Protein AF-A0A7C6N9C7-F1 (afdb_monomer_lite)

Structure (mmCIF, N/CA/C/O backbone):
data_AF-A0A7C6N9C7-F1
#
_entry.id   AF-A0A7C6N9C7-F1
#
loop_
_atom_site.group_PDB
_atom_site.id
_atom_site.type_symbol
_atom_site.label_atom_id
_atom_site.label_alt_id
_atom_site.label_comp_id
_atom_site.label_asym_id
_atom_site.label_entity_id
_atom_site.label_seq_id
_atom_site.pdbx_PDB_ins_code
_atom_site.Cartn_x
_atom_site.Cartn_y
_atom_site.Cartn_z
_atom_site.occupancy
_atom_site.B_iso_or_equiv
_atom_site.auth_seq_id
_atom_site.auth_comp_id
_atom_site.auth_asym_id
_atom_site.auth_atom_id
_atom_site.pdbx_PDB_model_num
ATOM 1 N N . MET A 1 1 ? 5.146 28.028 8.569 1.00 68.56 1 MET A N 1
ATOM 2 C CA . MET A 1 1 ? 5.978 26.857 8.922 1.00 68.56 1 MET A CA 1
ATOM 3 C C . MET A 1 1 ? 5.126 25.595 9.068 1.00 68.56 1 MET A C 1
ATOM 5 O O . MET A 1 1 ? 5.448 24.620 8.411 1.00 68.56 1 MET A O 1
ATOM 9 N N . GLU A 1 2 ? 4.007 25.626 9.803 1.00 89.88 2 GLU A N 1
ATOM 10 C CA . GLU A 1 2 ? 3.126 24.453 10.021 1.00 89.88 2 GLU A CA 1
ATOM 11 C C . GLU A 1 2 ? 2.574 23.781 8.747 1.00 89.88 2 GLU A C 1
ATOM 13 O O . GLU A 1 2 ? 2.667 22.568 8.602 1.00 89.88 2 GLU A O 1
ATOM 18 N N . LEU A 1 3 ? 2.063 24.544 7.770 1.00 94.50 3 LEU A N 1
ATOM 19 C CA . LEU A 1 3 ? 1.509 23.965 6.530 1.00 94.50 3 LEU A CA 1
ATOM 20 C C . LEU A 1 3 ? 2.551 23.193 5.709 1.00 94.50 3 LEU A C 1
ATOM 22 O O . LEU A 1 3 ? 2.254 22.128 5.179 1.00 94.50 3 LEU A O 1
ATOM 26 N N . LEU A 1 4 ? 3.780 23.715 5.631 1.00 95.81 4 LEU A N 1
ATOM 27 C CA . LEU A 1 4 ? 4.887 23.026 4.967 1.00 95.81 4 LEU A CA 1
ATOM 28 C C . LEU A 1 4 ? 5.281 21.759 5.727 1.00 95.81 4 LEU A C 1
ATOM 30 O O . LEU A 1 4 ? 5.565 20.748 5.092 1.00 95.81 4 LEU A O 1
ATOM 34 N N . ALA A 1 5 ? 5.261 21.780 7.062 1.00 94.88 5 ALA A N 1
ATOM 35 C CA . ALA A 1 5 ? 5.546 20.599 7.869 1.00 94.88 5 ALA A CA 1
ATOM 36 C C . ALA A 1 5 ? 4.494 19.499 7.643 1.00 94.88 5 ALA A C 1
ATOM 38 O O . ALA A 1 5 ? 4.860 18.359 7.355 1.00 94.88 5 ALA A O 1
ATOM 39 N N . ILE A 1 6 ? 3.201 19.838 7.673 1.00 95.94 6 ILE A N 1
ATOM 40 C CA . ILE A 1 6 ? 2.110 18.880 7.422 1.00 95.94 6 ILE A CA 1
ATOM 41 C C . ILE A 1 6 ? 2.162 18.360 5.980 1.00 95.94 6 ILE A C 1
ATOM 43 O O . ILE A 1 6 ? 2.069 17.156 5.765 1.00 95.94 6 ILE A O 1
ATOM 47 N N . PHE A 1 7 ? 2.381 19.235 4.993 1.00 96.31 7 PHE A N 1
ATOM 48 C CA . PHE A 1 7 ? 2.533 18.824 3.596 1.00 96.31 7 PHE A CA 1
ATOM 49 C C . PHE A 1 7 ? 3.696 17.845 3.417 1.00 96.31 7 PHE A C 1
ATOM 51 O O . PHE A 1 7 ? 3.520 16.776 2.842 1.00 96.31 7 PHE A O 1
ATOM 58 N N . THR A 1 8 ? 4.878 18.189 3.931 1.00 96.75 8 THR A N 1
ATOM 59 C CA . THR A 1 8 ? 6.086 17.383 3.716 1.00 96.75 8 THR A CA 1
ATOM 60 C C . THR A 1 8 ? 5.981 16.044 4.438 1.00 96.75 8 THR A C 1
ATOM 62 O O . THR A 1 8 ? 6.324 15.013 3.868 1.00 96.75 8 THR A O 1
ATOM 65 N N . THR A 1 9 ? 5.461 16.032 5.668 1.00 95.94 9 THR A N 1
ATOM 66 C CA . THR A 1 9 ? 5.255 14.789 6.427 1.00 95.94 9 THR A CA 1
ATOM 67 C C . THR A 1 9 ? 4.205 13.898 5.774 1.00 95.94 9 THR A C 1
ATOM 69 O O . THR A 1 9 ? 4.486 12.725 5.541 1.00 95.94 9 THR A O 1
ATOM 72 N N . ALA A 1 10 ? 3.042 14.437 5.398 1.00 95.94 10 ALA A N 1
ATOM 73 C CA . ALA A 1 10 ? 2.005 13.672 4.710 1.00 95.94 10 ALA A CA 1
ATOM 74 C C . ALA A 1 10 ? 2.490 13.141 3.353 1.00 95.94 10 ALA A C 1
ATOM 76 O O . ALA A 1 10 ? 2.252 11.977 3.033 1.00 95.94 10 ALA A O 1
ATOM 77 N N . PHE A 1 11 ? 3.218 13.960 2.585 1.00 95.75 11 PHE A N 1
ATOM 78 C CA . PHE A 1 11 ? 3.812 13.548 1.317 1.00 95.75 11 PHE A CA 1
ATOM 79 C C . PHE A 1 11 ? 4.808 12.406 1.516 1.00 95.75 11 PHE A C 1
ATOM 81 O O . PHE A 1 11 ? 4.669 11.377 0.868 1.00 95.75 11 PHE A O 1
ATOM 88 N N . VAL A 1 12 ? 5.772 12.539 2.432 1.00 96.56 12 VAL A N 1
ATOM 89 C CA . VAL A 1 12 ? 6.790 11.502 2.676 1.00 96.56 12 VAL A CA 1
ATOM 90 C C . VAL A 1 12 ? 6.156 10.208 3.183 1.00 96.56 12 VAL A C 1
ATOM 92 O O . VAL A 1 12 ? 6.512 9.130 2.708 1.00 96.56 12 VAL A O 1
ATOM 95 N N . VAL A 1 13 ? 5.199 10.296 4.109 1.00 95.56 13 VAL A N 1
ATOM 96 C CA . VAL A 1 13 ? 4.505 9.121 4.655 1.00 95.56 13 VAL A CA 1
ATOM 97 C C . VAL A 1 13 ? 3.689 8.419 3.568 1.00 95.56 13 VAL A C 1
ATOM 99 O O . VAL A 1 13 ? 3.834 7.209 3.385 1.00 95.56 13 VAL A O 1
ATOM 102 N N . GLY A 1 14 ? 2.887 9.165 2.804 1.00 92.00 14 GLY A N 1
ATOM 103 C CA . GLY A 1 14 ? 2.081 8.606 1.717 1.00 92.00 14 GLY A CA 1
ATOM 104 C C . GLY A 1 14 ? 2.934 8.039 0.581 1.00 92.00 14 GLY A C 1
ATOM 105 O O . GLY A 1 14 ? 2.686 6.932 0.107 1.00 92.00 14 GLY A O 1
ATOM 106 N N . PHE A 1 15 ? 3.984 8.758 0.184 1.00 90.31 15 PHE A N 1
ATOM 107 C CA . PHE A 1 15 ? 4.906 8.346 -0.873 1.00 90.31 15 PHE A CA 1
ATOM 108 C C . PHE A 1 15 ? 5.705 7.097 -0.489 1.00 90.31 15 PHE A C 1
ATOM 110 O O . PHE A 1 15 ? 5.861 6.201 -1.314 1.00 90.31 15 PHE A O 1
ATOM 117 N N . SER A 1 16 ? 6.150 6.993 0.767 1.00 92.25 16 SER A N 1
ATOM 118 C CA . SER A 1 16 ? 6.810 5.790 1.288 1.00 92.25 16 SER A CA 1
ATOM 119 C C . SER A 1 16 ? 5.896 4.564 1.202 1.00 92.25 16 SER A C 1
ATOM 121 O O . SER A 1 16 ? 6.318 3.511 0.725 1.00 92.25 16 SER A O 1
ATOM 123 N N . GLY A 1 17 ? 4.621 4.721 1.578 1.00 87.12 17 GLY A N 1
ATOM 124 C CA . GLY A 1 17 ? 3.623 3.658 1.448 1.00 87.12 17 GLY A CA 1
ATOM 125 C C . GLY A 1 17 ? 3.400 3.234 -0.005 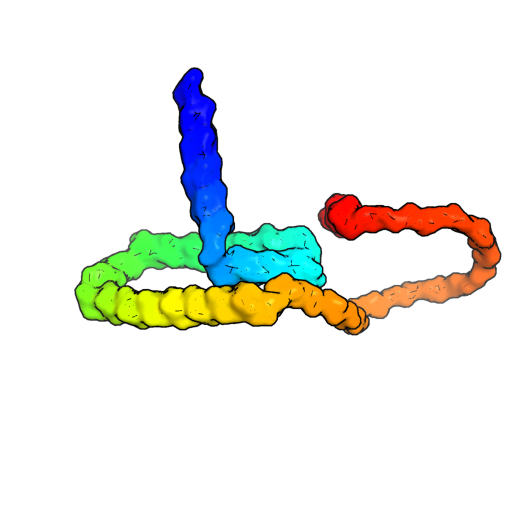1.00 87.12 17 GLY A C 1
ATOM 126 O O . GLY A 1 17 ? 3.430 2.044 -0.309 1.00 87.12 17 GLY A O 1
ATOM 127 N N . ALA A 1 18 ? 3.245 4.201 -0.913 1.00 86.12 18 ALA A N 1
ATOM 128 C CA . ALA A 1 18 ? 3.005 3.937 -2.331 1.00 86.12 18 ALA A CA 1
ATOM 129 C C . ALA A 1 18 ? 4.214 3.316 -3.056 1.00 86.12 18 ALA A C 1
ATOM 131 O O . ALA A 1 18 ? 4.023 2.540 -3.988 1.00 86.12 18 ALA A O 1
ATOM 132 N N . MET A 1 19 ? 5.444 3.650 -2.649 1.00 85.25 19 MET A N 1
ATOM 133 C CA . MET A 1 19 ? 6.681 3.125 -3.244 1.00 85.25 19 MET A CA 1
ATOM 134 C C . MET A 1 19 ? 7.176 1.816 -2.631 1.00 85.25 19 MET A C 1
ATOM 136 O O . MET A 1 19 ? 8.130 1.234 -3.157 1.00 85.25 19 MET A O 1
ATOM 140 N N . MET A 1 20 ? 6.597 1.364 -1.515 1.00 84.69 20 MET A N 1
ATOM 141 C CA . MET A 1 20 ? 7.046 0.141 -0.858 1.00 84.69 20 MET A CA 1
ATOM 142 C C . MET A 1 20 ? 7.036 -1.011 -1.880 1.00 84.69 20 MET A C 1
ATOM 144 O O . MET A 1 20 ? 5.993 -1.260 -2.494 1.00 84.69 20 MET A O 1
ATOM 148 N N . PRO A 1 21 ? 8.170 -1.706 -2.108 1.00 77.94 21 PRO A N 1
ATOM 149 C CA . PRO A 1 21 ? 8.233 -2.769 -3.099 1.00 77.94 21 PRO A CA 1
ATOM 150 C C . PRO A 1 21 ? 7.278 -3.881 -2.670 1.00 77.94 21 PRO A C 1
ATOM 152 O O . PRO A 1 21 ? 7.533 -4.614 -1.716 1.00 77.94 21 PRO A O 1
ATOM 155 N N . GLY A 1 22 ? 6.153 -3.975 -3.372 1.00 84.88 22 GLY A N 1
ATOM 156 C CA . GLY A 1 22 ? 5.073 -4.902 -3.071 1.00 84.88 22 GLY A CA 1
ATOM 157 C C . GLY A 1 22 ? 4.400 -5.415 -4.344 1.00 84.88 22 GLY A C 1
ATOM 158 O O . GLY A 1 22 ? 4.608 -4.854 -5.423 1.00 84.88 22 GLY A O 1
ATOM 159 N N . PRO A 1 23 ? 3.561 -6.459 -4.236 1.00 83.56 23 PRO A N 1
ATOM 160 C CA . PRO A 1 23 ? 2.939 -7.098 -5.393 1.00 83.56 23 PRO A CA 1
ATOM 161 C C . PRO A 1 23 ? 2.144 -6.138 -6.284 1.00 83.56 23 PRO A C 1
ATOM 163 O O . PRO A 1 23 ? 2.257 -6.205 -7.504 1.00 83.56 23 PRO A O 1
ATOM 166 N N . LEU A 1 24 ? 1.385 -5.207 -5.693 1.00 88.69 24 LEU A N 1
ATOM 167 C CA . LEU A 1 24 ? 0.605 -4.232 -6.461 1.00 88.69 24 LEU A CA 1
ATOM 168 C C . LEU A 1 24 ? 1.487 -3.255 -7.237 1.00 88.69 24 LEU A C 1
ATOM 170 O O . LEU A 1 24 ? 1.188 -2.974 -8.394 1.00 88.69 24 LEU A O 1
ATOM 174 N N . LEU A 1 25 ? 2.589 -2.781 -6.649 1.00 88.19 25 LEU A N 1
ATOM 175 C CA . LEU A 1 25 ? 3.544 -1.921 -7.348 1.00 88.19 25 LEU A CA 1
ATOM 176 C C . LEU A 1 25 ? 4.206 -2.684 -8.501 1.00 88.19 25 LEU A C 1
ATOM 178 O O . LEU A 1 25 ? 4.266 -2.164 -9.612 1.00 88.19 25 LEU A O 1
ATOM 182 N N . THR A 1 26 ? 4.644 -3.929 -8.280 1.00 87.50 26 THR A N 1
ATOM 183 C CA . THR A 1 26 ? 5.250 -4.761 -9.335 1.00 87.50 26 THR A CA 1
ATOM 184 C C . THR A 1 26 ? 4.288 -5.000 -10.497 1.00 87.50 26 THR A C 1
ATOM 186 O O . THR A 1 26 ? 4.671 -4.812 -11.651 1.00 87.50 26 THR A O 1
ATOM 189 N N . VAL A 1 27 ? 3.033 -5.353 -10.208 1.00 87.44 27 VAL A N 1
ATOM 190 C CA . VAL A 1 27 ? 1.999 -5.525 -11.240 1.00 87.44 27 VAL A CA 1
ATOM 191 C C . VAL A 1 27 ? 1.700 -4.196 -11.936 1.00 87.44 27 VAL A C 1
ATOM 193 O O . VAL A 1 27 ? 1.558 -4.171 -13.155 1.00 87.44 27 VAL A O 1
ATOM 196 N N . THR A 1 28 ? 1.677 -3.083 -11.199 1.00 89.56 28 THR A N 1
ATOM 197 C CA . THR A 1 28 ? 1.469 -1.746 -11.775 1.00 89.56 28 THR A CA 1
ATOM 198 C C . THR A 1 28 ? 2.583 -1.374 -12.745 1.00 89.56 28 THR A C 1
ATOM 200 O O . THR A 1 28 ? 2.286 -0.890 -13.833 1.00 89.56 28 THR A O 1
ATOM 203 N N . ILE A 1 29 ? 3.850 -1.630 -12.406 1.00 87.69 29 ILE A N 1
ATOM 204 C CA . ILE A 1 29 ? 4.982 -1.411 -13.320 1.00 87.69 29 ILE A CA 1
ATOM 205 C C . ILE A 1 29 ? 4.845 -2.302 -14.557 1.00 87.69 29 ILE A C 1
ATOM 207 O O . ILE A 1 29 ? 4.943 -1.801 -15.677 1.00 87.69 29 ILE A O 1
ATOM 211 N N . GLY A 1 30 ? 4.579 -3.598 -14.363 1.00 87.50 30 GLY A N 1
ATOM 212 C CA . GLY A 1 30 ? 4.433 -4.555 -15.460 1.00 87.50 30 GLY A CA 1
ATOM 213 C C . GLY A 1 30 ? 3.311 -4.174 -16.427 1.00 87.50 30 GLY A C 1
ATOM 214 O O . GLY A 1 30 ? 3.525 -4.111 -17.635 1.00 87.50 30 GLY A O 1
ATOM 215 N N . GLU A 1 31 ? 2.127 -3.848 -15.914 1.00 87.56 31 GLU A N 1
ATOM 216 C CA . GLU A 1 31 ? 0.994 -3.463 -16.757 1.00 87.56 31 GLU A CA 1
ATOM 217 C C . GLU A 1 31 ? 1.119 -2.046 -17.317 1.00 87.56 31 GLU A C 1
ATOM 219 O O . GLU A 1 31 ? 0.673 -1.814 -18.436 1.00 87.56 31 GLU A O 1
ATOM 224 N N . SER A 1 32 ? 1.772 -1.111 -16.623 1.00 87.69 32 SER A N 1
ATOM 225 C CA . SER A 1 32 ? 2.036 0.226 -17.183 1.00 87.69 32 SER A CA 1
ATOM 226 C C . SER A 1 32 ? 3.013 0.163 -18.354 1.00 87.69 32 SER A C 1
ATOM 228 O O . SER A 1 32 ? 2.864 0.906 -19.322 1.00 87.69 32 SER A O 1
ATOM 230 N N . ALA A 1 33 ? 3.980 -0.755 -18.308 1.0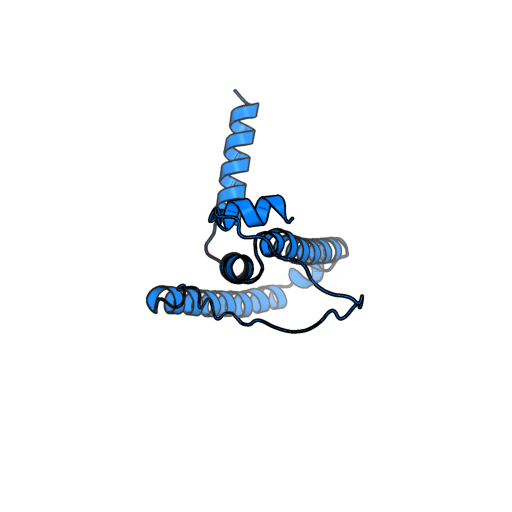0 87.56 33 ALA A N 1
ATOM 231 C CA . ALA A 1 33 ? 4.875 -0.997 -19.431 1.00 87.56 33 ALA A CA 1
ATOM 232 C C . ALA A 1 33 ? 4.158 -1.634 -20.636 1.00 87.56 33 ALA A C 1
ATOM 234 O O . ALA A 1 33 ? 4.530 -1.353 -21.772 1.00 87.56 33 ALA A O 1
ATOM 235 N N . ARG A 1 34 ? 3.122 -2.458 -20.403 1.00 85.31 34 ARG A N 1
ATOM 236 C CA . ARG A 1 34 ? 2.368 -3.152 -21.466 1.00 85.31 34 ARG A CA 1
ATOM 237 C C . ARG A 1 34 ? 1.186 -2.356 -22.030 1.00 85.31 34 ARG A C 1
ATOM 239 O O . ARG A 1 34 ? 0.946 -2.396 -23.230 1.00 85.31 34 ARG A O 1
ATOM 246 N N . ARG A 1 35 ? 0.419 -1.672 -21.175 1.00 80.69 35 ARG A N 1
ATOM 247 C CA . ARG A 1 35 ? -0.850 -0.984 -21.503 1.00 80.69 35 ARG A CA 1
ATOM 248 C C . ARG A 1 35 ? -0.753 0.544 -21.426 1.00 80.69 35 ARG A C 1
ATOM 250 O O . ARG A 1 35 ? -1.740 1.227 -21.685 1.00 80.69 35 ARG A O 1
ATOM 257 N N . GLY A 1 36 ? 0.413 1.088 -21.076 1.00 86.94 36 GLY A N 1
ATOM 258 C CA . GLY A 1 36 ? 0.641 2.528 -20.953 1.00 86.94 36 GLY A CA 1
ATOM 259 C C . GLY A 1 36 ? 0.164 3.124 -19.623 1.00 86.94 36 GLY A C 1
ATOM 260 O O . GLY A 1 36 ? -0.177 2.416 -18.676 1.00 86.94 36 GLY A O 1
ATOM 261 N N . PHE A 1 37 ? 0.143 4.460 -19.549 1.00 86.06 37 PHE A N 1
ATOM 262 C CA . PHE A 1 37 ? -0.093 5.217 -18.309 1.00 86.06 37 PHE A CA 1
ATOM 263 C C . PHE A 1 37 ? -1.433 4.897 -17.629 1.00 86.06 37 PHE A C 1
ATOM 265 O O . PHE A 1 37 ? -1.505 4.882 -16.401 1.00 86.06 37 PHE A O 1
ATOM 272 N N . SER A 1 38 ? -2.477 4.578 -18.401 1.00 88.75 38 SER A N 1
ATOM 273 C CA . SER A 1 38 ? -3.815 4.299 -17.865 1.00 88.75 38 SER A CA 1
ATOM 274 C C . SER A 1 38 ? -3.875 3.070 -16.953 1.00 88.75 38 SER A C 1
ATOM 276 O O . SER A 1 38 ? -4.788 2.983 -16.136 1.00 88.75 38 SER A O 1
ATOM 278 N N . ALA A 1 39 ? -2.910 2.144 -17.032 1.00 89.69 39 ALA A N 1
ATOM 279 C CA . ALA A 1 39 ? -2.879 0.957 -16.176 1.00 89.69 39 ALA A CA 1
ATOM 280 C C . ALA A 1 39 ? -2.769 1.303 -14.682 1.00 89.69 39 ALA A C 1
ATOM 282 O O . ALA A 1 39 ? -3.431 0.668 -13.863 1.00 89.69 39 ALA A O 1
ATOM 283 N N . GLY A 1 40 ? -1.974 2.321 -14.334 1.00 90.12 40 GLY A N 1
ATOM 284 C CA . GLY A 1 40 ? -1.758 2.740 -12.948 1.00 90.12 40 GLY A CA 1
ATOM 285 C C . GLY A 1 40 ? -3.036 3.234 -12.264 1.00 90.12 40 GLY A C 1
ATOM 286 O O . GLY A 1 40 ? -3.457 2.625 -11.278 1.00 90.12 40 GLY A O 1
ATOM 287 N N . PRO A 1 41 ? -3.701 4.283 -12.789 1.00 91.00 41 PRO A N 1
ATOM 288 C CA . PRO A 1 41 ? -4.957 4.776 -12.230 1.00 91.00 41 PRO A CA 1
ATOM 289 C C . PRO A 1 41 ? -6.046 3.701 -12.146 1.00 91.00 41 PRO A C 1
ATOM 291 O O . PRO A 1 41 ? -6.757 3.638 -11.145 1.00 91.00 41 PRO A O 1
ATOM 294 N N . LEU A 1 42 ? -6.156 2.821 -13.151 1.00 92.44 42 LEU A N 1
ATOM 295 C CA . LEU A 1 42 ? -7.158 1.751 -13.158 1.00 92.44 42 LEU A CA 1
ATOM 296 C C . LEU A 1 42 ? -6.913 0.712 -12.051 1.00 92.44 42 LEU A C 1
ATOM 298 O O . LEU A 1 42 ? -7.859 0.297 -11.379 1.00 92.44 42 LEU A O 1
ATOM 302 N N . LEU A 1 43 ? -5.653 0.313 -11.835 1.00 92.62 43 LEU A N 1
ATOM 303 C CA . LEU A 1 43 ? -5.276 -0.626 -10.772 1.00 92.62 43 LEU A CA 1
ATOM 304 C C . LEU A 1 43 ? -5.527 -0.043 -9.383 1.00 92.62 43 LEU A C 1
ATOM 306 O O . LEU A 1 43 ? -6.111 -0.716 -8.531 1.00 92.62 43 LEU A O 1
ATOM 310 N N . VAL A 1 44 ? -5.118 1.210 -9.165 1.00 91.06 44 VAL A N 1
ATOM 311 C CA . VAL A 1 44 ? -5.319 1.902 -7.886 1.00 91.06 44 VAL A CA 1
ATOM 312 C C . VAL A 1 44 ? -6.807 2.084 -7.599 1.00 91.06 44 VAL A C 1
ATOM 314 O O . VAL A 1 44 ? -7.233 1.841 -6.474 1.00 91.06 44 VAL A O 1
ATOM 317 N N . LEU A 1 45 ? -7.615 2.436 -8.605 1.00 94.00 45 LEU A N 1
ATOM 318 C CA . LEU A 1 45 ? -9.066 2.549 -8.452 1.00 94.00 45 LEU A CA 1
ATOM 319 C C . LEU A 1 45 ? -9.689 1.213 -8.025 1.00 94.00 45 LEU A C 1
ATOM 321 O O . LEU A 1 45 ? -10.467 1.173 -7.075 1.00 94.00 45 LEU A O 1
ATOM 325 N N . GLY A 1 46 ? -9.323 0.114 -8.692 1.00 93.31 46 GLY A N 1
ATOM 326 C CA . GLY A 1 46 ? -9.805 -1.221 -8.331 1.00 93.31 46 GLY A CA 1
ATOM 327 C C . GLY A 1 46 ? -9.409 -1.620 -6.906 1.00 93.31 46 GLY A C 1
ATOM 328 O O . GLY A 1 46 ? -10.233 -2.151 -6.160 1.00 93.31 46 GLY A O 1
ATOM 329 N N . HIS A 1 47 ? -8.176 -1.308 -6.502 1.00 93.25 47 HIS A N 1
ATOM 330 C CA . HIS A 1 47 ? -7.708 -1.542 -5.138 1.00 93.25 47 HIS A CA 1
ATOM 331 C C . HIS A 1 47 ? -8.488 -0.709 -4.110 1.00 93.25 47 HIS A C 1
ATOM 333 O O . HIS A 1 47 ? -9.008 -1.271 -3.148 1.00 93.25 47 HIS A O 1
ATOM 339 N N . ALA A 1 48 ? -8.662 0.591 -4.361 1.00 93.69 48 ALA A N 1
ATOM 340 C CA . ALA A 1 48 ? -9.396 1.500 -3.483 1.00 93.69 48 ALA A CA 1
ATOM 341 C C . ALA A 1 48 ? -10.863 1.078 -3.291 1.00 93.69 48 ALA A C 1
ATOM 343 O O . ALA A 1 48 ? -11.412 1.220 -2.199 1.00 93.69 48 ALA A O 1
ATOM 344 N N . VAL A 1 49 ? -11.507 0.514 -4.321 1.00 97.06 49 VAL A N 1
ATOM 345 C CA . VAL A 1 49 ? -12.870 -0.033 -4.200 1.00 97.06 49 VAL A CA 1
ATOM 346 C C . VAL A 1 49 ? -12.904 -1.231 -3.248 1.00 97.06 49 VAL A C 1
ATOM 348 O O . VAL A 1 49 ? -13.792 -1.300 -2.399 1.00 97.06 49 VAL A O 1
ATOM 351 N N . LEU A 1 50 ? -11.943 -2.156 -3.346 1.00 95.56 50 LEU A N 1
ATOM 352 C CA . LEU A 1 50 ? -11.859 -3.302 -2.430 1.00 95.56 50 LEU A CA 1
ATOM 353 C C . LEU A 1 50 ? -11.633 -2.850 -0.984 1.00 95.56 50 LEU A C 1
ATOM 355 O O . LEU A 1 50 ? -12.278 -3.370 -0.070 1.00 95.56 50 LEU A O 1
ATOM 359 N N . GLU A 1 51 ? -10.763 -1.862 -0.780 1.00 94.88 51 GLU A N 1
ATOM 360 C CA . GLU A 1 51 ? -10.528 -1.267 0.537 1.00 94.88 51 GLU A CA 1
ATOM 361 C C . GLU A 1 51 ? -11.788 -0.596 1.088 1.00 94.88 51 GLU A C 1
ATOM 363 O O . GLU A 1 51 ? -12.156 -0.834 2.238 1.00 94.88 51 GLU A O 1
ATOM 368 N N . LEU A 1 52 ? -12.500 0.182 0.268 1.00 97.44 52 LEU A N 1
ATOM 369 C CA . LEU A 1 52 ? -13.746 0.831 0.670 1.00 97.44 52 LEU A CA 1
ATOM 370 C C . LEU A 1 52 ? -14.806 -0.195 1.083 1.00 97.44 52 LEU A C 1
ATOM 372 O O . LEU A 1 52 ? -15.430 -0.045 2.132 1.00 97.44 52 LEU A O 1
ATOM 376 N N . VAL A 1 53 ? -14.988 -1.258 0.295 1.00 97.88 53 VAL A N 1
ATOM 377 C CA . VAL A 1 53 ? -15.923 -2.344 0.623 1.00 97.88 53 VAL A CA 1
ATOM 378 C C . VAL A 1 53 ? -15.545 -3.004 1.949 1.00 97.88 53 VAL A C 1
ATOM 380 O O . VAL A 1 53 ? -16.419 -3.221 2.792 1.00 97.88 53 VAL A O 1
ATOM 383 N N . LEU A 1 54 ? -14.257 -3.282 2.172 1.00 96.12 54 LEU A N 1
ATOM 384 C CA . LEU A 1 54 ? -13.782 -3.848 3.433 1.00 96.12 54 LEU A CA 1
ATOM 385 C C . LEU A 1 54 ? -14.054 -2.905 4.611 1.00 96.12 54 LEU A C 1
ATOM 387 O O . LEU A 1 54 ? -14.564 -3.354 5.635 1.00 96.12 54 LEU A O 1
ATOM 391 N N . ILE A 1 55 ? -13.765 -1.609 4.475 1.00 97.25 55 ILE A N 1
ATOM 392 C CA . ILE A 1 55 ? -14.025 -0.607 5.519 1.00 97.25 55 ILE A CA 1
ATOM 393 C C . ILE A 1 55 ? -15.521 -0.551 5.846 1.00 97.25 55 ILE A C 1
ATOM 395 O O . ILE A 1 55 ? -15.890 -0.595 7.020 1.00 97.25 55 ILE A O 1
ATOM 399 N N . LEU A 1 56 ? -16.390 -0.522 4.832 1.00 97.81 56 LEU A N 1
ATOM 400 C CA . LEU A 1 56 ? -17.840 -0.553 5.033 1.00 97.81 56 LEU A CA 1
ATOM 401 C C . LEU A 1 56 ? -18.282 -1.833 5.754 1.00 97.81 56 LEU A C 1
ATOM 403 O O . LEU A 1 56 ? -19.102 -1.763 6.669 1.00 97.81 56 LEU A O 1
ATOM 407 N N . ALA A 1 57 ? -17.705 -2.988 5.415 1.00 97.19 57 ALA A N 1
ATOM 408 C CA . ALA A 1 57 ? -17.981 -4.243 6.112 1.00 97.19 57 ALA A CA 1
ATOM 409 C C . ALA A 1 57 ? -17.494 -4.222 7.574 1.00 97.19 57 ALA A C 1
ATOM 411 O O . ALA A 1 57 ? -18.199 -4.696 8.469 1.00 97.19 57 ALA A O 1
ATOM 412 N N . LEU A 1 58 ? -16.317 -3.646 7.841 1.00 96.69 58 LEU A N 1
ATOM 413 C CA . LEU A 1 58 ? -15.770 -3.483 9.193 1.00 96.69 58 LEU A CA 1
ATOM 414 C C . LEU A 1 58 ? -16.670 -2.607 10.067 1.00 96.69 58 LEU A C 1
ATOM 416 O O . LEU A 1 58 ? -16.975 -3.001 11.198 1.00 96.69 58 LEU A O 1
ATOM 420 N N . VAL A 1 59 ? -17.120 -1.468 9.529 1.00 96.31 59 VAL A N 1
ATOM 421 C CA . VAL A 1 59 ? -18.080 -0.564 10.184 1.00 96.31 59 VAL A CA 1
ATOM 422 C C . VAL A 1 59 ? -19.440 -1.248 10.362 1.00 96.31 59 VAL A C 1
ATOM 424 O O . VAL A 1 59 ? -20.073 -1.085 11.400 1.00 96.31 59 VAL A O 1
ATOM 427 N N . GLY A 1 60 ? -19.853 -2.085 9.406 1.00 96.00 60 GLY A N 1
ATOM 428 C CA . GLY A 1 60 ? -21.068 -2.906 9.469 1.00 96.00 60 GLY A CA 1
ATOM 429 C C . GLY A 1 60 ? -21.026 -4.076 10.464 1.00 96.00 60 GLY A C 1
ATOM 430 O O . GLY A 1 60 ? -22.002 -4.814 10.564 1.00 96.00 60 GLY A O 1
ATOM 431 N N . GLY A 1 61 ? -19.926 -4.263 11.203 1.00 94.00 61 GLY A N 1
ATOM 432 C CA . GLY A 1 61 ? -19.823 -5.249 12.286 1.00 94.00 61 GLY A CA 1
ATOM 433 C C . GLY A 1 61 ? -18.907 -6.444 12.007 1.00 94.00 61 GLY A C 1
ATOM 434 O O . GLY A 1 61 ? -18.710 -7.271 12.901 1.00 94.00 61 GLY A O 1
ATOM 435 N N . LEU A 1 62 ? -18.271 -6.528 10.828 1.00 95.06 62 LEU A N 1
ATOM 436 C CA . LEU A 1 62 ? -17.283 -7.578 10.526 1.00 95.06 62 LEU A CA 1
ATOM 437 C C . LEU A 1 62 ? -16.087 -7.547 11.499 1.00 95.06 62 LEU A C 1
ATOM 439 O O . LEU A 1 62 ? -15.481 -8.581 11.784 1.00 95.06 62 LEU A O 1
ATOM 443 N N . SER A 1 63 ? -15.786 -6.376 12.067 1.00 93.81 63 SER A N 1
ATOM 444 C CA . SER A 1 63 ? -14.751 -6.189 13.092 1.00 93.81 63 SER A CA 1
ATOM 445 C C . SER A 1 63 ? -14.948 -7.086 14.326 1.00 93.81 63 SER A C 1
ATOM 447 O O . SER A 1 63 ? -13.976 -7.629 14.852 1.00 93.81 63 SER A O 1
ATOM 449 N N . ILE A 1 64 ? -16.192 -7.336 14.750 1.00 93.50 64 ILE A N 1
ATOM 450 C CA . ILE A 1 64 ? -16.509 -8.197 15.906 1.00 93.50 64 ILE A CA 1
ATOM 451 C C . ILE A 1 64 ? -16.116 -9.655 15.628 1.00 93.50 64 ILE A C 1
ATOM 453 O O . ILE A 1 64 ? -15.683 -10.385 16.519 1.00 93.50 64 ILE A O 1
ATOM 457 N N . TYR A 1 65 ? -16.248 -10.097 14.378 1.00 93.75 65 TYR A N 1
ATOM 458 C CA . TYR A 1 65 ? -15.825 -11.433 13.971 1.00 93.75 65 TYR A CA 1
ATOM 459 C C . TYR A 1 65 ? -14.300 -11.527 13.832 1.00 93.75 65 TYR A C 1
ATOM 461 O O . TYR A 1 65 ? -13.692 -12.470 14.341 1.00 93.75 65 TYR A O 1
ATOM 469 N N . LEU A 1 66 ? -13.674 -10.528 13.202 1.00 92.75 66 LEU A N 1
ATOM 470 C CA . LEU A 1 66 ? -12.230 -10.495 12.941 1.00 92.75 66 LEU A CA 1
ATOM 471 C C . LEU A 1 66 ? -11.366 -10.354 14.201 1.00 92.75 66 LEU A C 1
ATOM 473 O O . LEU A 1 66 ? -10.207 -10.761 14.180 1.00 92.75 66 LEU A O 1
ATOM 477 N N . THR A 1 67 ? -11.918 -9.806 15.286 1.00 93.69 67 THR A N 1
ATOM 478 C CA . THR A 1 67 ? -11.239 -9.655 16.588 1.00 93.69 67 THR A CA 1
ATOM 479 C C . THR A 1 67 ? -11.248 -10.926 17.438 1.00 93.69 67 THR A C 1
ATOM 481 O O . THR A 1 67 ? -10.583 -10.981 18.474 1.00 93.69 67 THR A O 1
ATOM 484 N N . ARG A 1 68 ? -11.960 -11.981 17.018 1.00 96.19 68 ARG A N 1
ATOM 485 C CA . ARG A 1 68 ? -11.874 -13.287 17.684 1.00 96.19 68 ARG A CA 1
ATOM 486 C C . ARG A 1 68 ? -10.470 -13.854 17.508 1.00 96.19 68 ARG A C 1
ATOM 488 O O . ARG A 1 68 ? -10.028 -14.055 16.380 1.00 96.19 68 ARG A O 1
ATOM 495 N N . THR A 1 69 ? -9.823 -14.232 18.611 1.00 94.12 69 THR A N 1
ATOM 496 C CA . THR A 1 69 ? -8.435 -14.729 18.630 1.00 94.12 69 THR A CA 1
ATOM 497 C C . THR A 1 69 ? -8.177 -15.839 17.612 1.00 94.12 69 THR A C 1
ATOM 499 O O . THR A 1 69 ? -7.171 -15.804 16.910 1.00 94.12 69 THR A O 1
ATOM 502 N N . ALA A 1 70 ? -9.103 -16.794 17.474 1.00 95.81 70 ALA A N 1
ATOM 503 C CA . ALA A 1 70 ? -8.982 -17.877 16.498 1.00 95.81 70 ALA A CA 1
ATOM 504 C C . ALA A 1 70 ? -8.941 -17.364 15.045 1.00 95.81 70 ALA A C 1
ATOM 506 O O . ALA A 1 70 ? -8.127 -17.829 14.247 1.00 95.81 70 ALA A O 1
ATOM 507 N N . VAL A 1 71 ? -9.780 -16.379 14.708 1.00 95.88 71 VAL A N 1
ATOM 508 C CA . VAL A 1 71 ? -9.859 -15.789 13.363 1.00 95.88 71 VAL A CA 1
ATOM 509 C C . VAL A 1 71 ? -8.618 -14.946 13.090 1.00 95.88 71 VAL A C 1
ATOM 511 O O . VAL A 1 71 ? -7.965 -15.141 12.067 1.00 95.88 71 VAL A O 1
ATOM 514 N N . THR A 1 72 ? -8.236 -14.074 14.026 1.00 95.19 72 THR A N 1
ATOM 515 C CA . THR A 1 72 ? -7.039 -13.234 13.888 1.00 95.19 72 THR A CA 1
ATOM 516 C C . THR A 1 72 ? -5.774 -14.075 13.735 1.00 95.19 72 THR A C 1
ATOM 518 O O . THR A 1 72 ? -4.983 -13.807 12.837 1.00 95.19 72 THR A O 1
ATOM 521 N N . HIS A 1 73 ? -5.585 -15.119 14.553 1.00 96.75 73 HIS A N 1
ATOM 522 C CA . HIS A 1 73 ? -4.427 -16.015 14.434 1.00 96.75 73 HIS A CA 1
ATOM 523 C C . HIS A 1 73 ? -4.397 -16.745 13.096 1.00 96.75 73 HIS A C 1
ATOM 525 O O . HIS A 1 73 ? -3.339 -16.851 12.482 1.00 96.75 73 HIS A O 1
ATOM 531 N N . THR A 1 74 ? -5.552 -17.215 12.627 1.00 97.31 74 THR A N 1
ATOM 532 C CA . THR A 1 74 ? -5.653 -17.872 11.321 1.00 97.31 74 THR A CA 1
ATOM 533 C C . THR A 1 74 ? -5.219 -16.907 10.218 1.00 97.31 74 THR A C 1
ATOM 535 O O . THR A 1 74 ? -4.303 -17.212 9.457 1.00 97.31 74 THR A O 1
ATOM 538 N N . ILE A 1 75 ? -5.789 -15.701 10.182 1.00 96.00 75 ILE A N 1
ATOM 539 C CA . ILE A 1 75 ? -5.425 -14.675 9.194 1.00 96.00 75 ILE A CA 1
ATOM 540 C C . ILE A 1 75 ? -3.947 -14.293 9.310 1.00 96.00 75 ILE A C 1
ATOM 542 O O . ILE A 1 75 ? -3.281 -14.155 8.291 1.00 96.00 75 ILE A O 1
ATOM 546 N N . ALA A 1 76 ? -3.411 -14.161 10.523 1.00 96.25 76 ALA A N 1
ATOM 547 C CA . ALA A 1 76 ? -2.011 -13.811 10.736 1.00 96.25 76 ALA A CA 1
ATOM 548 C C . ALA A 1 76 ? -1.058 -14.891 10.202 1.00 96.25 76 ALA A C 1
ATOM 550 O O . ALA A 1 76 ? -0.079 -14.562 9.536 1.00 96.25 76 ALA A O 1
ATOM 551 N N . ILE A 1 77 ? -1.353 -16.172 10.443 1.00 97.94 77 ILE A N 1
ATOM 552 C CA . ILE A 1 77 ? -0.520 -17.285 9.968 1.00 97.94 77 ILE A CA 1
ATOM 553 C C . ILE A 1 77 ? -0.604 -17.402 8.445 1.00 97.94 77 ILE A C 1
ATOM 555 O O . ILE A 1 77 ? 0.428 -17.402 7.775 1.00 97.94 77 ILE A O 1
ATOM 559 N N . PHE A 1 78 ? -1.814 -17.469 7.883 1.00 97.88 78 PHE A N 1
ATOM 560 C CA . PHE A 1 78 ? -1.992 -17.621 6.437 1.00 97.88 78 PHE A CA 1
ATOM 561 C C . PHE A 1 78 ? -1.541 -16.376 5.671 1.00 97.88 78 PHE A C 1
ATOM 563 O O . PHE A 1 78 ? -0.838 -16.489 4.670 1.00 97.88 78 PHE A O 1
ATOM 570 N N . GLY A 1 79 ? -1.888 -15.189 6.166 1.00 94.88 79 GLY A N 1
ATOM 571 C CA . GLY A 1 79 ? -1.461 -13.912 5.605 1.00 94.88 79 GLY A CA 1
ATOM 572 C C . GLY A 1 79 ? 0.052 -13.734 5.689 1.00 94.88 79 GLY A C 1
ATOM 573 O O . GLY A 1 79 ? 0.678 -13.403 4.688 1.00 94.88 79 GLY A O 1
ATOM 574 N N . GLY A 1 80 ? 0.667 -14.031 6.835 1.00 96.19 80 GLY A N 1
ATOM 575 C CA . GLY A 1 80 ? 2.121 -13.981 6.999 1.00 96.19 80 GLY A CA 1
ATOM 576 C C . GLY A 1 80 ? 2.853 -14.961 6.079 1.00 96.19 80 GLY A C 1
ATOM 577 O O . GLY A 1 80 ? 3.804 -14.575 5.400 1.00 96.19 80 GLY A O 1
ATOM 578 N N . ALA A 1 81 ? 2.374 -16.205 5.983 1.00 97.31 81 ALA A N 1
ATOM 579 C CA . ALA A 1 81 ? 2.919 -17.193 5.053 1.00 97.31 81 ALA A CA 1
ATOM 580 C C . ALA A 1 81 ? 2.790 -16.734 3.592 1.00 97.31 81 ALA A C 1
ATOM 582 O O . ALA A 1 81 ? 3.742 -16.855 2.820 1.00 97.31 81 ALA A O 1
ATOM 583 N N . PHE A 1 82 ? 1.645 -16.152 3.221 1.00 94.25 82 PHE A N 1
ATOM 584 C CA . PHE A 1 82 ? 1.431 -15.594 1.889 1.00 94.25 82 PHE A CA 1
ATOM 585 C C . PHE A 1 82 ? 2.364 -14.408 1.602 1.00 94.25 82 PHE A C 1
ATOM 587 O O . PHE A 1 82 ? 2.940 -14.338 0.520 1.00 94.25 82 PHE A O 1
ATOM 594 N N . LEU A 1 83 ? 2.591 -13.516 2.571 1.00 92.00 83 LEU A N 1
ATOM 595 C CA . LEU A 1 83 ? 3.542 -12.409 2.428 1.00 92.00 83 LEU A CA 1
ATOM 596 C C . LEU A 1 83 ? 4.978 -12.907 2.231 1.00 92.00 83 LEU A C 1
ATOM 598 O O . LEU A 1 83 ? 5.689 -12.379 1.378 1.00 92.00 83 LEU A O 1
ATOM 602 N N . ILE A 1 84 ? 5.397 -13.948 2.959 1.00 94.25 84 ILE A N 1
ATOM 603 C CA . ILE A 1 84 ? 6.709 -14.583 2.762 1.00 94.25 84 ILE A CA 1
ATOM 604 C C . ILE A 1 84 ? 6.801 -15.202 1.363 1.00 94.25 84 ILE A C 1
ATOM 606 O O . ILE A 1 84 ? 7.799 -15.002 0.672 1.00 94.25 84 ILE A O 1
ATOM 610 N N . TYR A 1 85 ? 5.761 -15.920 0.930 1.00 92.94 85 TYR A N 1
ATOM 611 C CA . TYR A 1 85 ? 5.691 -16.514 -0.406 1.00 92.94 85 TYR A CA 1
ATOM 612 C C . TYR A 1 85 ? 5.829 -15.451 -1.507 1.00 92.94 85 TYR A C 1
ATOM 614 O O . TYR A 1 85 ? 6.677 -15.580 -2.394 1.00 92.94 85 TYR A O 1
ATOM 622 N N . MET A 1 86 ? 5.053 -14.369 -1.410 1.00 89.44 86 MET A N 1
ATOM 623 C CA . MET A 1 86 ? 5.097 -13.257 -2.359 1.00 89.44 86 MET A CA 1
ATOM 624 C C . MET A 1 86 ? 6.455 -12.547 -2.336 1.00 89.44 86 MET A C 1
ATOM 626 O O . MET A 1 86 ? 7.038 -12.304 -3.391 1.00 89.44 86 MET A O 1
ATOM 630 N N . GLY A 1 87 ? 6.999 -12.276 -1.147 1.00 88.56 87 GLY A N 1
ATOM 631 C CA . GLY A 1 87 ? 8.310 -11.648 -0.987 1.00 88.56 87 GLY A CA 1
ATOM 632 C C . GLY A 1 87 ? 9.444 -12.491 -1.573 1.00 88.56 87 GLY A C 1
ATOM 633 O O . GLY A 1 87 ? 10.321 -11.959 -2.256 1.00 88.56 87 GLY A O 1
ATOM 634 N N . TYR A 1 88 ? 9.405 -13.812 -1.382 1.00 90.88 88 TYR A N 1
ATOM 635 C CA . TYR A 1 88 ? 10.366 -14.730 -1.990 1.00 90.88 88 TYR A CA 1
ATOM 636 C C . TYR A 1 88 ? 10.269 -14.734 -3.520 1.00 90.88 88 TYR A C 1
ATOM 638 O O . TYR A 1 88 ? 11.301 -14.652 -4.191 1.00 90.88 88 TYR A O 1
ATOM 646 N N . GLY A 1 89 ? 9.051 -14.794 -4.073 1.00 87.75 89 GLY A N 1
ATOM 647 C CA . GLY A 1 89 ? 8.820 -14.707 -5.518 1.00 87.75 89 GLY A CA 1
ATOM 648 C C . GLY A 1 89 ? 9.416 -13.431 -6.111 1.00 87.75 89 GLY A C 1
ATOM 649 O O . GLY A 1 89 ? 10.241 -13.499 -7.020 1.00 87.75 89 GLY A O 1
ATOM 650 N N . MET A 1 90 ? 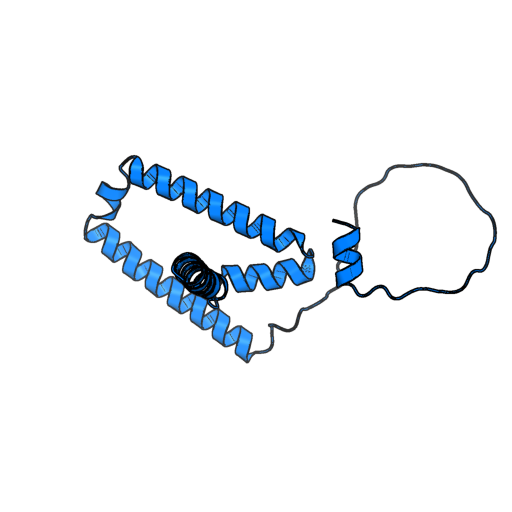9.117 -12.282 -5.502 1.00 84.88 90 MET A N 1
ATOM 651 C CA . MET A 1 90 ? 9.649 -10.985 -5.929 1.00 84.88 90 MET A CA 1
ATOM 652 C C . MET A 1 90 ? 11.179 -10.913 -5.839 1.00 84.88 90 MET A C 1
ATOM 654 O O . MET A 1 90 ? 11.831 -10.465 -6.781 1.00 84.88 90 MET A O 1
ATOM 658 N N . ALA A 1 91 ? 11.777 -11.380 -4.737 1.00 87.25 91 ALA A N 1
ATOM 659 C CA . ALA A 1 91 ? 13.232 -11.394 -4.576 1.00 87.25 91 ALA A CA 1
ATOM 660 C C . ALA A 1 91 ? 13.911 -12.308 -5.608 1.00 87.25 91 ALA A C 1
ATOM 662 O O . ALA A 1 91 ? 14.972 -11.973 -6.144 1.00 87.25 91 ALA A O 1
ATOM 663 N N . ARG A 1 92 ? 13.302 -13.459 -5.911 1.00 87.69 92 ARG A N 1
ATOM 664 C CA . ARG A 1 92 ? 13.778 -14.378 -6.947 1.00 87.69 92 ARG A CA 1
ATOM 665 C C . ARG A 1 92 ? 13.694 -13.744 -8.333 1.00 87.69 92 ARG A C 1
ATOM 667 O O . ARG A 1 92 ? 14.678 -13.814 -9.064 1.00 87.69 92 ARG A O 1
ATOM 674 N N . ASP A 1 93 ? 12.566 -13.138 -8.684 1.00 81.56 93 ASP A N 1
ATOM 675 C CA . ASP A 1 93 ? 12.346 -12.541 -10.006 1.00 81.56 93 ASP A CA 1
ATOM 676 C C . ASP A 1 93 ? 13.248 -11.322 -10.236 1.00 81.56 93 ASP A C 1
ATOM 678 O O . ASP A 1 93 ? 13.834 -11.183 -11.314 1.00 81.56 93 ASP A O 1
ATOM 682 N N . ALA A 1 94 ? 13.461 -10.513 -9.193 1.00 81.50 94 ALA A N 1
ATOM 683 C CA . ALA A 1 94 ? 14.433 -9.424 -9.201 1.00 81.50 94 ALA A CA 1
ATOM 684 C C . ALA A 1 94 ? 15.864 -9.937 -9.441 1.00 81.50 94 ALA A C 1
ATOM 686 O O . ALA A 1 94 ? 16.583 -9.398 -10.281 1.00 81.50 94 ALA A O 1
ATOM 687 N N . ARG A 1 95 ? 16.274 -11.016 -8.757 1.00 84.44 95 ARG A N 1
ATOM 688 C CA . ARG A 1 95 ? 17.600 -11.637 -8.945 1.00 84.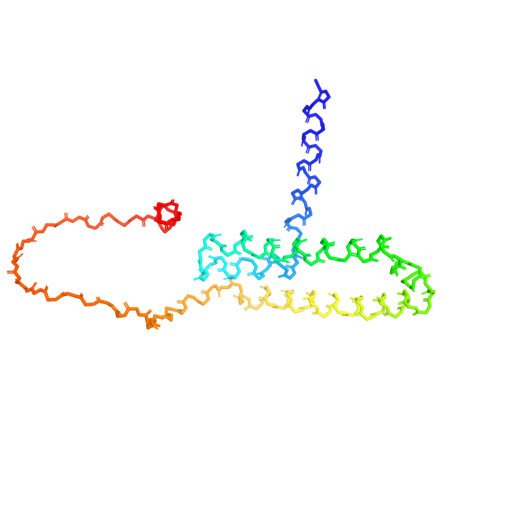44 95 ARG A CA 1
ATOM 689 C C . ARG A 1 95 ? 17.762 -12.326 -10.298 1.00 84.44 95 ARG A C 1
ATOM 691 O O . ARG A 1 95 ? 18.872 -12.380 -10.815 1.00 84.44 95 ARG A O 1
ATOM 698 N N . ALA A 1 96 ? 16.685 -12.877 -10.850 1.00 78.12 96 ALA A N 1
ATOM 699 C CA . ALA A 1 96 ? 16.684 -13.576 -12.131 1.00 78.12 96 ALA A CA 1
ATOM 700 C C . ALA A 1 96 ? 16.633 -12.627 -13.342 1.00 78.12 96 ALA A C 1
ATOM 702 O O . ALA A 1 96 ? 16.617 -13.106 -14.472 1.00 78.12 96 ALA A O 1
ATOM 703 N N . GLY A 1 97 ? 16.570 -11.307 -13.131 1.00 66.81 97 GLY A N 1
ATOM 704 C CA . GLY A 1 97 ? 16.530 -10.323 -14.213 1.00 66.81 97 GLY A CA 1
ATOM 705 C C . GLY A 1 97 ? 15.227 -10.321 -15.020 1.00 66.81 97 GLY A C 1
ATOM 706 O O . GLY A 1 97 ? 15.150 -9.627 -16.027 1.00 66.81 97 GLY A O 1
ATOM 707 N N . ARG A 1 98 ? 14.176 -11.030 -14.575 1.00 60.94 98 ARG A N 1
ATOM 708 C CA . ARG A 1 98 ? 12.858 -11.079 -15.250 1.00 60.94 98 ARG A CA 1
ATOM 709 C C . ARG A 1 98 ? 12.027 -9.804 -15.082 1.00 60.94 98 ARG A C 1
ATOM 711 O O . ARG A 1 98 ? 10.887 -9.739 -15.515 1.00 60.94 98 ARG A O 1
ATOM 718 N N . VAL A 1 99 ? 12.608 -8.787 -14.451 1.00 60.88 99 VAL A N 1
ATOM 719 C CA . VAL A 1 99 ? 12.110 -7.406 -14.483 1.00 60.88 99 VAL A CA 1
ATOM 720 C C . VAL A 1 99 ? 12.434 -6.749 -15.838 1.00 60.88 99 VAL A C 1
ATOM 722 O O . VAL A 1 99 ? 11.967 -5.650 -16.124 1.00 60.88 99 VAL A O 1
ATOM 725 N N . ALA A 1 100 ? 13.216 -7.420 -16.694 1.00 47.41 100 ALA A N 1
ATOM 726 C CA . ALA A 1 100 ? 13.344 -7.067 -18.096 1.00 47.41 100 ALA A CA 1
ATOM 727 C C . ALA A 1 100 ? 11.997 -7.287 -18.791 1.00 47.41 100 ALA A C 1
ATOM 729 O O . ALA A 1 100 ? 11.533 -8.412 -18.953 1.00 47.41 100 ALA A O 1
ATOM 730 N N . LEU A 1 101 ? 11.377 -6.165 -19.138 1.00 46.72 101 LEU A N 1
ATOM 731 C CA . LEU A 1 101 ? 10.158 -6.054 -19.915 1.00 46.72 101 LEU A CA 1
ATOM 732 C C . LEU A 1 101 ? 10.282 -6.912 -21.174 1.00 46.72 101 LEU A C 1
ATOM 734 O O . LEU A 1 101 ? 10.986 -6.529 -22.109 1.00 46.72 101 LEU A O 1
ATOM 738 N N . ASP A 1 102 ? 9.594 -8.050 -21.196 1.00 42.62 102 ASP A N 1
ATOM 739 C CA . ASP A 1 102 ? 9.335 -8.750 -22.444 1.00 42.62 102 ASP A CA 1
ATOM 740 C C . ASP A 1 102 ? 8.306 -7.902 -23.196 1.00 42.62 102 ASP A C 1
ATOM 742 O O . ASP A 1 102 ? 7.090 -8.019 -23.021 1.00 42.62 102 ASP A O 1
ATOM 746 N N . LEU A 1 103 ? 8.816 -6.921 -23.942 1.00 47.47 103 LEU A N 1
ATOM 747 C CA . LEU A 1 103 ? 8.066 -6.177 -24.943 1.00 47.47 103 LEU A CA 1
ATOM 748 C C . LEU A 1 103 ? 7.852 -7.112 -26.134 1.00 47.47 103 LEU A C 1
ATOM 750 O O . LEU A 1 103 ? 8.331 -6.859 -27.237 1.00 47.47 103 LEU A O 1
ATOM 754 N N . GLU A 1 104 ? 7.154 -8.218 -25.900 1.00 35.72 104 GLU A N 1
ATOM 755 C CA . GLU A 1 104 ? 6.571 -8.981 -26.984 1.00 35.72 104 GLU A CA 1
ATOM 756 C C . GLU A 1 104 ? 5.431 -8.122 -27.529 1.00 35.72 104 GLU A C 1
ATOM 758 O O . GLU A 1 104 ? 4.392 -7.925 -26.888 1.00 35.72 104 GLU A O 1
ATOM 763 N N . GLU A 1 105 ? 5.691 -7.529 -28.695 1.00 43.56 105 GLU A N 1
ATOM 764 C CA . GLU A 1 105 ? 4.710 -6.928 -29.591 1.00 43.56 105 GLU A CA 1
ATOM 765 C C . GLU A 1 105 ? 3.621 -7.963 -29.918 1.00 43.56 105 GLU A C 1
ATOM 767 O O . GLU A 1 105 ? 3.602 -8.579 -30.980 1.00 43.56 105 GLU A O 1
ATOM 772 N N . ALA A 1 106 ? 2.677 -8.160 -29.003 1.00 31.44 106 ALA A N 1
ATOM 773 C CA . ALA A 1 106 ? 1.434 -8.854 -29.285 1.00 31.44 106 ALA A CA 1
ATOM 774 C C . ALA A 1 106 ? 0.474 -7.853 -29.937 1.00 31.44 106 ALA A C 1
ATOM 776 O O . ALA A 1 106 ? -0.378 -7.245 -29.286 1.00 31.44 106 ALA A O 1
ATOM 777 N N . GLY A 1 107 ? 0.673 -7.632 -31.235 1.00 32.50 107 GLY A N 1
ATOM 778 C CA . GLY A 1 107 ? -0.305 -6.963 -32.077 1.00 32.50 107 GLY A CA 1
ATOM 779 C C . GLY A 1 107 ? -1.570 -7.804 -32.284 1.00 32.50 107 GLY A C 1
ATOM 780 O O . GLY A 1 107 ? -1.522 -9.030 -32.284 1.00 32.50 107 GLY A O 1
ATOM 781 N N . GLY A 1 108 ? -2.674 -7.112 -32.580 1.00 30.53 108 GLY A N 1
ATOM 782 C CA . GLY A 1 108 ? -3.678 -7.604 -33.527 1.00 30.53 108 GLY A CA 1
ATOM 783 C C . GLY A 1 108 ? -5.082 -7.906 -32.990 1.00 30.53 108 GLY A C 1
ATOM 784 O O . GLY A 1 108 ? -5.255 -8.719 -32.094 1.00 30.53 108 GLY A O 1
ATOM 785 N N . SER A 1 109 ? -6.062 -7.333 -33.704 1.00 33.16 109 SER A N 1
ATOM 786 C CA . SER A 1 109 ? -7.498 -7.672 -33.779 1.00 33.16 109 SER A CA 1
ATOM 787 C C . SER A 1 109 ? -8.429 -7.122 -32.689 1.00 33.16 109 SER A C 1
ATOM 789 O O . SER A 1 109 ? -8.569 -7.691 -31.617 1.00 33.16 109 SER A O 1
ATOM 791 N N . ASP A 1 110 ? -9.126 -6.015 -32.970 1.00 29.42 110 ASP A N 1
ATOM 792 C CA . ASP A 1 110 ? -10.472 -6.071 -33.574 1.00 29.42 110 ASP A CA 1
ATOM 793 C C . ASP A 1 110 ? -11.172 -4.707 -33.516 1.00 29.42 110 ASP A C 1
ATOM 795 O O . ASP A 1 110 ? -11.319 -4.092 -32.463 1.00 29.42 110 ASP A O 1
ATOM 799 N N . GLY A 1 111 ? -11.636 -4.240 -34.676 1.00 28.05 111 GLY A N 1
ATOM 800 C CA . GLY A 1 111 ? -12.389 -2.993 -34.780 1.00 28.05 111 GLY A CA 1
ATOM 801 C C . GLY A 1 111 ? -12.665 -2.554 -36.211 1.00 28.05 111 GLY A C 1
ATOM 802 O O . GLY A 1 111 ? -12.423 -1.405 -36.563 1.00 28.05 111 GLY A O 1
ATOM 803 N N . THR A 1 112 ? -13.138 -3.478 -37.047 1.00 29.95 112 THR A N 1
ATOM 804 C CA . THR A 1 112 ? -13.720 -3.207 -38.366 1.00 29.95 112 THR A CA 1
ATOM 805 C C . THR A 1 112 ? -14.778 -2.109 -38.277 1.00 29.95 112 THR A C 1
ATOM 807 O O . THR A 1 112 ? -15.855 -2.347 -37.741 1.00 29.95 112 THR A O 1
ATOM 810 N N . PHE A 1 113 ? -14.528 -0.948 -38.883 1.00 29.73 113 PHE A N 1
ATOM 811 C CA . PHE A 1 113 ? -15.590 -0.148 -39.490 1.00 29.73 113 PHE A CA 1
ATOM 812 C C . PHE A 1 113 ? -15.096 0.477 -40.792 1.00 29.73 113 PHE A C 1
ATOM 814 O O . PHE A 1 113 ? -13.993 1.005 -40.895 1.00 29.73 113 PHE A O 1
ATOM 821 N N . ALA A 1 114 ? -15.923 0.302 -41.811 1.00 35.19 114 ALA A N 1
ATOM 822 C CA . ALA A 1 114 ? -15.611 0.501 -43.207 1.00 35.19 114 ALA A CA 1
ATOM 823 C C . ALA A 1 114 ? -15.698 1.967 -43.647 1.00 35.19 114 ALA A C 1
ATOM 825 O O . ALA A 1 114 ? -16.649 2.660 -43.294 1.00 35.19 114 ALA A O 1
ATOM 826 N N . SER A 1 115 ? -14.817 2.352 -44.573 1.00 29.56 115 SER A N 1
ATOM 827 C CA . SER A 1 115 ? -15.187 3.155 -45.745 1.00 29.56 115 SER A CA 1
ATOM 828 C C . SER A 1 115 ? -14.148 3.010 -46.875 1.00 29.56 115 SER A C 1
ATOM 830 O O . SER A 1 115 ? -12.954 3.224 -46.689 1.00 29.56 115 SER A O 1
ATOM 832 N N . LYS A 1 116 ? -14.643 2.603 -48.056 1.00 34.00 116 LYS A N 1
ATOM 833 C CA . LYS A 1 116 ? -14.083 2.826 -49.414 1.00 34.00 116 LYS A CA 1
ATOM 834 C C . LYS A 1 116 ? -13.602 4.288 -49.565 1.00 34.00 116 LYS A C 1
ATOM 836 O O . LYS A 1 116 ? -14.232 5.145 -48.960 1.00 34.00 116 LYS A O 1
ATOM 841 N N . GLU A 1 117 ? -12.585 4.703 -50.335 1.00 31.31 117 GLU A N 1
ATOM 842 C CA . GLU A 1 117 ? -12.023 4.316 -51.654 1.00 31.31 117 GLU A CA 1
ATOM 843 C C . GLU A 1 117 ? -10.625 5.027 -51.864 1.00 31.31 117 GLU A C 1
ATOM 845 O O . GLU A 1 117 ? -10.245 5.819 -51.001 1.00 31.31 117 GLU A O 1
ATOM 850 N N . PRO A 1 118 ? -9.837 4.761 -52.944 1.00 41.34 118 PRO A N 1
ATOM 851 C CA . PRO A 1 118 ? -8.379 5.046 -53.090 1.00 41.34 118 PRO A CA 1
ATOM 852 C C . PRO A 1 118 ? -8.028 6.283 -53.988 1.00 41.34 118 PRO A C 1
ATOM 854 O O . PRO A 1 118 ? -8.920 7.077 -54.266 1.00 41.34 118 PRO A O 1
ATOM 857 N N . PRO A 1 119 ? -6.801 6.438 -54.561 1.00 53.12 119 PRO A N 1
ATOM 858 C CA . PRO A 1 119 ? -5.514 6.832 -53.956 1.00 53.12 119 PRO A CA 1
ATOM 859 C C . PRO A 1 119 ? -4.889 8.106 -54.605 1.00 53.12 119 PRO A C 1
ATOM 861 O O . PRO A 1 119 ? -5.122 8.380 -55.779 1.00 53.12 119 PRO A O 1
ATOM 864 N N . ALA A 1 120 ? -4.003 8.837 -53.909 1.00 33.22 120 ALA A N 1
ATOM 865 C CA . ALA A 1 120 ? -3.083 9.793 -54.553 1.00 33.22 120 ALA A CA 1
ATOM 866 C C . ALA A 1 120 ? -1.822 10.077 -53.706 1.00 33.22 120 ALA A C 1
ATOM 868 O O . ALA A 1 120 ? -1.898 10.624 -52.612 1.00 33.22 120 ALA A O 1
ATOM 869 N N . GLU A 1 121 ? -0.684 9.620 -54.232 1.00 32.34 121 GLU A N 1
ATOM 870 C CA . GLU A 1 121 ? 0.589 10.338 -54.421 1.00 32.34 121 GLU A CA 1
ATOM 871 C C . GLU A 1 121 ? 1.020 11.441 -53.424 1.00 32.34 121 GLU A C 1
ATOM 873 O O . GLU A 1 121 ? 0.359 12.463 -53.268 1.00 32.34 121 GLU A O 1
ATOM 878 N N . GLY A 1 122 ? 2.229 11.307 -52.858 1.00 30.56 122 GLY A N 1
ATOM 879 C CA . GLY A 1 122 ? 2.931 12.447 -52.252 1.00 30.56 122 GLY A CA 1
ATOM 880 C C . GLY A 1 122 ? 4.000 12.090 -51.223 1.00 30.56 122 GLY A C 1
ATOM 881 O O . GLY A 1 122 ? 3.707 11.794 -50.070 1.00 30.56 122 GLY A O 1
ATOM 882 N N . ALA A 1 123 ? 5.262 12.160 -51.638 1.00 39.19 123 ALA A N 1
ATOM 883 C CA . ALA A 1 123 ? 6.446 12.067 -50.791 1.00 39.19 123 ALA A CA 1
ATOM 884 C C . ALA A 1 123 ? 6.519 13.199 -49.743 1.00 39.19 123 ALA A C 1
ATOM 886 O O . ALA A 1 123 ? 6.194 14.344 -50.042 1.00 39.19 123 ALA A O 1
ATOM 887 N N . GLY A 1 124 ? 7.030 12.916 -48.535 1.00 32.12 124 GLY A N 1
ATOM 888 C CA . GLY A 1 124 ? 7.163 13.960 -47.510 1.00 32.12 124 GLY A CA 1
ATOM 889 C C . GLY A 1 124 ? 7.768 13.537 -46.172 1.00 32.12 124 GLY A C 1
ATOM 890 O O . GLY A 1 124 ? 7.084 13.486 -45.163 1.00 32.12 124 GLY A O 1
ATOM 891 N N . LYS A 1 125 ? 9.066 13.222 -46.189 1.00 40.50 125 LYS A N 1
ATOM 892 C CA . LYS A 1 125 ? 10.087 13.471 -45.150 1.00 40.50 125 LYS A CA 1
ATOM 893 C C . LYS A 1 125 ? 9.611 13.923 -43.748 1.00 40.50 125 LYS A C 1
ATOM 895 O O . LYS A 1 125 ? 9.146 15.041 -43.574 1.00 40.50 125 LYS A O 1
ATOM 900 N N . GLY A 1 126 ? 9.969 13.124 -42.734 1.00 41.44 126 GLY A N 1
ATOM 901 C CA . GLY A 1 126 ? 10.165 13.600 -41.357 1.00 41.44 126 GLY A CA 1
ATOM 902 C C . GLY A 1 126 ? 9.377 12.851 -40.285 1.00 41.44 126 GLY A C 1
ATOM 903 O O . GLY A 1 126 ? 8.571 13.457 -39.589 1.00 41.44 126 GLY A O 1
ATOM 904 N N . ARG A 1 127 ? 9.633 11.546 -40.094 1.00 45.84 127 ARG A N 1
ATOM 905 C CA . ARG A 1 127 ? 9.198 10.836 -38.877 1.00 45.84 127 ARG A CA 1
ATOM 906 C C . ARG A 1 127 ? 9.944 11.429 -37.683 1.00 45.84 127 ARG A C 1
ATOM 908 O O . ARG A 1 127 ? 11.038 10.982 -37.344 1.00 45.84 127 ARG A O 1
ATOM 915 N N . SER A 1 128 ? 9.347 12.439 -37.059 1.00 57.19 128 SER A N 1
ATOM 916 C CA . SER A 1 128 ? 9.663 12.802 -35.684 1.00 57.19 128 SER A CA 1
ATOM 917 C C . SER A 1 128 ? 9.398 11.558 -34.840 1.00 57.19 128 SER A C 1
ATOM 919 O O . SER A 1 128 ? 8.252 11.144 -34.665 1.00 57.19 128 SER A O 1
ATOM 921 N N . ARG A 1 129 ? 10.469 10.888 -34.403 1.00 55.75 129 ARG A N 1
ATOM 922 C CA . ARG A 1 129 ? 10.406 9.849 -33.372 1.00 55.75 129 ARG A CA 1
ATOM 923 C C . ARG A 1 129 ? 9.977 10.547 -32.083 1.00 55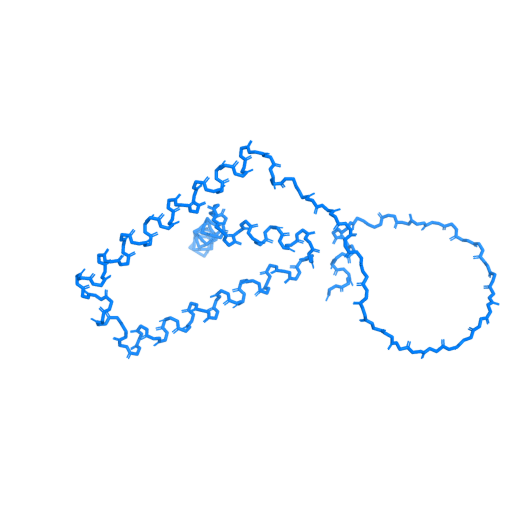.75 129 ARG A C 1
ATOM 925 O O . ARG A 1 129 ? 10.816 10.952 -31.284 1.00 55.75 129 ARG A O 1
ATOM 932 N N . MET A 1 130 ? 8.673 10.751 -31.919 1.00 50.88 130 MET A N 1
ATOM 933 C CA . MET A 1 130 ? 8.121 11.240 -30.665 1.00 50.88 130 MET A CA 1
ATOM 934 C C . MET A 1 130 ? 8.410 10.181 -29.609 1.00 50.88 130 MET A C 1
ATOM 936 O O . MET A 1 130 ? 8.100 9.003 -29.784 1.00 50.88 130 MET A O 1
ATOM 940 N N . HIS A 1 131 ? 9.098 10.607 -28.553 1.00 56.41 131 HIS A N 1
ATOM 941 C CA . HIS A 1 131 ? 9.442 9.762 -27.422 1.00 56.41 131 HIS A CA 1
ATOM 942 C C . HIS A 1 131 ? 8.156 9.099 -26.898 1.00 56.41 131 HIS A C 1
ATOM 944 O O . HIS A 1 131 ? 7.146 9.800 -26.772 1.00 56.41 131 HIS A O 1
ATOM 950 N N . PRO A 1 132 ? 8.159 7.792 -26.583 1.00 61.97 132 PRO A N 1
ATOM 951 C CA . PRO A 1 132 ? 6.944 7.043 -26.236 1.00 61.97 132 PRO A CA 1
ATOM 952 C C . PRO A 1 132 ? 6.149 7.684 -25.087 1.00 61.97 132 PRO A C 1
ATOM 954 O O . PRO A 1 132 ? 4.927 7.604 -25.049 1.00 61.97 132 PRO A O 1
ATOM 957 N N . VAL A 1 133 ? 6.834 8.420 -24.207 1.00 63.28 133 VAL A N 1
ATOM 958 C CA . VAL A 1 133 ? 6.222 9.182 -23.108 1.00 63.28 133 VAL A CA 1
ATOM 959 C C . VAL A 1 133 ? 5.397 10.379 -23.600 1.00 63.28 133 VAL A C 1
ATOM 961 O O . VAL A 1 133 ? 4.310 10.619 -23.091 1.00 63.28 133 VAL A O 1
ATOM 964 N N . VAL A 1 134 ? 5.872 11.120 -24.607 1.00 64.62 134 VAL A N 1
ATOM 965 C CA . VAL A 1 134 ? 5.143 12.281 -25.153 1.00 64.62 134 VAL A CA 1
ATOM 966 C C . VAL A 1 134 ? 3.962 11.818 -26.000 1.00 64.62 134 VAL A C 1
ATOM 968 O O . VAL A 1 134 ? 2.902 12.432 -25.960 1.00 64.62 134 VAL A O 1
ATOM 971 N N . ALA A 1 135 ? 4.121 10.703 -26.717 1.00 66.81 135 ALA A N 1
ATOM 972 C CA . ALA A 1 135 ? 3.019 10.081 -27.440 1.00 66.81 135 ALA A CA 1
ATOM 973 C C . ALA A 1 135 ? 1.902 9.640 -26.477 1.00 66.81 135 ALA A C 1
ATOM 975 O O . ALA A 1 135 ? 0.749 9.982 -26.704 1.00 66.81 135 ALA A O 1
ATOM 976 N N . GLY A 1 136 ? 2.247 8.993 -25.357 1.00 59.66 136 GLY A N 1
ATOM 977 C CA . GLY A 1 136 ? 1.263 8.553 -24.362 1.00 59.66 136 GLY A CA 1
ATOM 978 C C . GLY A 1 136 ? 0.493 9.687 -23.670 1.00 59.66 136 GLY A C 1
ATOM 979 O O . GLY A 1 136 ? -0.683 9.514 -23.368 1.00 59.66 136 GLY A O 1
ATOM 980 N N . VAL A 1 137 ? 1.120 10.851 -23.457 1.00 65.94 137 VAL A N 1
ATOM 981 C CA . VAL A 1 137 ? 0.460 12.037 -22.867 1.00 65.94 137 VAL A CA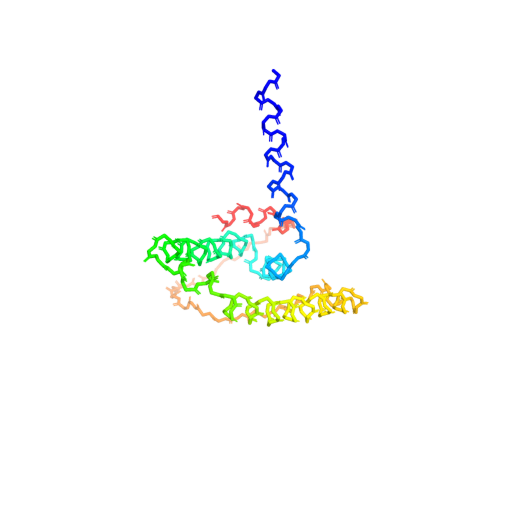 1
ATOM 982 C C . VAL A 1 137 ? -0.506 12.713 -23.845 1.00 65.94 137 VAL A C 1
ATOM 984 O O . VAL A 1 137 ? -1.473 13.322 -23.409 1.00 65.94 137 VAL A O 1
ATOM 987 N N . LEU A 1 138 ? -0.256 12.627 -25.153 1.00 52.53 138 LEU A N 1
ATOM 988 C CA . LEU A 1 138 ? -1.093 13.280 -26.168 1.00 52.53 138 LEU A CA 1
ATOM 989 C C . LEU A 1 138 ? -2.276 12.424 -26.631 1.00 52.53 138 LEU A C 1
ATOM 991 O O . LEU A 1 138 ? -3.223 12.965 -27.194 1.00 52.53 138 LEU A O 1
ATOM 995 N N . THR A 1 139 ? -2.208 11.104 -26.448 1.00 60.59 139 THR A N 1
ATOM 996 C CA . THR A 1 139 ? -3.258 10.166 -26.880 1.00 60.59 139 THR A CA 1
ATOM 997 C C . THR A 1 139 ? -4.136 9.649 -25.738 1.00 60.59 139 THR A C 1
ATOM 999 O O . THR A 1 139 ? -4.992 8.804 -25.995 1.00 60.59 139 THR A O 1
ATOM 1002 N N . SER A 1 140 ? -3.904 10.106 -24.503 1.00 44.91 140 SER A N 1
ATOM 1003 C CA . SER A 1 140 ? -4.778 9.873 -23.339 1.00 44.91 140 SER A CA 1
ATOM 1004 C C . SER A 1 140 ? -5.624 11.112 -23.078 1.00 44.91 140 SER A C 1
ATOM 1006 O O . SER A 1 140 ? -6.802 10.941 -22.702 1.00 44.91 140 SER A O 1
#

Secondary structure (DSSP, 8-state):
-HHHHHHHHHHHHHHHHHHS--HHHHHHHHHHHHH-TTHHHHHHHHHHHHHHHHHHHIIIIIHHHHTSHHHHHHHHHHHHHHHHHHHHHHHHHHHTTTTS-------------------------------HHHHHHH--

Radius of gyration: 23.51 Å; chains: 1; bounding box: 39×45×73 Å

pLDDT: mean 76.87, std 23.2, range [28.05, 97.94]

Foldseek 3Di:
DVVVVCVVVVCVVVVCVQPPPFPLVLVQLLVCVVVNDVSNVVSVVVVVVVVVVVVVVCVVPVVVVCPPPVNVVVCCVVVVVVRVVRVVVVVVCVVVVVSPHPPPPPDDDDDDDDDDDDDDDDDDDDDPPDPVVNVRVVVD

Sequence (140 aa):
MELLAIFTTAFVVGFSGAMMPGPLLTVTIGESARRGFSAGPLLVLGHAVLELVLILALVGGLSIYLTRTAVTHTIAIFGGAFLIYMGYGMARDARAGRVALDLEEAGGSDGTFASKEPPAEGAGKGRSRMHPVVAGVLTS